Protein AF-A0A484YYM7-F1 (afdb_monomer_lite)

pLDDT: mean 96.31, std 5.04, range [75.62, 98.75]

Structure (mmCIF, N/CA/C/O backbone):
data_AF-A0A484YYM7-F1
#
_entry.id   AF-A0A484YYM7-F1
#
loop_
_atom_site.group_PDB
_atom_site.id
_atom_site.type_symbol
_atom_site.label_atom_id
_atom_site.label_alt_id
_atom_site.label_comp_id
_atom_site.label_asym_id
_atom_site.label_entity_id
_atom_site.label_seq_id
_atom_site.pdbx_PDB_ins_code
_atom_site.Cartn_x
_atom_site.Cartn_y
_atom_site.Cartn_z
_atom_site.occupancy
_atom_site.B_iso_or_equiv
_atom_site.auth_seq_id
_atom_site.auth_comp_id
_atom_site.auth_asym_id
_atom_site.auth_atom_id
_atom_site.pdbx_PDB_model_num
ATOM 1 N N . MET A 1 1 ? -14.781 -3.368 -7.020 1.00 75.62 1 MET A N 1
ATOM 2 C CA . MET A 1 1 ? -14.104 -2.986 -5.755 1.00 75.62 1 MET A CA 1
ATOM 3 C C . MET A 1 1 ? -14.285 -1.489 -5.527 1.00 75.62 1 MET A C 1
ATOM 5 O O . MET A 1 1 ? -14.258 -0.753 -6.499 1.00 75.62 1 MET A O 1
ATOM 9 N N . LYS A 1 2 ? -14.502 -1.040 -4.281 1.00 90.69 2 LYS A N 1
ATOM 10 C CA . LYS A 1 2 ? -14.873 0.359 -3.965 1.00 90.69 2 LYS A CA 1
ATOM 11 C C . LYS A 1 2 ? -13.692 1.346 -3.919 1.00 90.69 2 LYS A C 1
ATOM 13 O O . LYS A 1 2 ? -13.908 2.537 -4.084 1.00 90.69 2 LYS A O 1
ATOM 18 N N . TYR A 1 3 ? -12.467 0.864 -3.703 1.00 96.31 3 TYR A N 1
ATOM 19 C CA . TYR A 1 3 ? -11.271 1.696 -3.487 1.00 96.31 3 TYR A CA 1
ATOM 20 C C . TYR A 1 3 ? -10.103 1.280 -4.392 1.00 96.31 3 TYR A C 1
ATOM 22 O O . TYR A 1 3 ? -8.949 1.274 -3.972 1.00 96.31 3 TYR A O 1
ATOM 30 N N . THR A 1 4 ? -10.400 0.851 -5.621 1.00 95.19 4 THR A N 1
ATOM 31 C CA . THR A 1 4 ? -9.367 0.434 -6.577 1.00 95.19 4 THR A CA 1
ATOM 32 C C . THR A 1 4 ? -8.389 1.584 -6.829 1.00 95.19 4 THR A C 1
ATOM 34 O O . THR A 1 4 ? -8.811 2.688 -7.153 1.00 95.19 4 THR A O 1
ATOM 37 N N . GLY A 1 5 ? -7.091 1.327 -6.659 1.00 94.50 5 GLY A N 1
ATOM 38 C CA . GLY A 1 5 ? -6.023 2.314 -6.855 1.00 94.50 5 GLY A CA 1
ATOM 39 C C . GLY A 1 5 ? -5.799 3.294 -5.696 1.00 94.50 5 GLY A C 1
ATOM 40 O O . GLY A 1 5 ? -4.734 3.906 -5.632 1.00 94.50 5 GLY A O 1
ATOM 41 N N . ASP A 1 6 ? -6.727 3.409 -4.740 1.00 97.69 6 ASP A N 1
ATOM 42 C CA . ASP A 1 6 ? -6.531 4.242 -3.549 1.00 97.69 6 ASP A CA 1
ATOM 43 C C . ASP A 1 6 ? -5.702 3.491 -2.501 1.00 97.69 6 ASP A C 1
ATOM 45 O O . ASP A 1 6 ? -6.203 2.796 -1.609 1.00 97.69 6 ASP A O 1
ATOM 49 N N . LEU A 1 7 ? -4.387 3.637 -2.633 1.00 97.69 7 LEU A N 1
ATOM 50 C CA . LEU A 1 7 ? -3.426 2.926 -1.809 1.00 97.69 7 LEU A CA 1
ATOM 51 C C . LEU A 1 7 ? -3.496 3.318 -0.331 1.00 97.69 7 LEU A C 1
ATOM 53 O O . LEU A 1 7 ? -3.301 2.470 0.541 1.00 97.69 7 LEU A O 1
ATOM 57 N N . VAL A 1 8 ? -3.777 4.590 -0.041 1.00 98.19 8 VAL A N 1
ATOM 58 C CA . VAL A 1 8 ? -3.871 5.090 1.334 1.00 98.19 8 VAL A CA 1
ATOM 59 C C . VAL A 1 8 ? -5.086 4.471 2.010 1.00 98.19 8 VAL A C 1
ATOM 61 O O . VAL A 1 8 ? -4.971 3.925 3.111 1.00 98.19 8 VAL A O 1
ATOM 64 N N . ARG A 1 9 ? -6.236 4.474 1.329 1.00 98.25 9 ARG A N 1
ATOM 65 C CA . ARG A 1 9 ? -7.467 3.899 1.868 1.00 98.25 9 ARG A CA 1
ATOM 66 C C . ARG A 1 9 ? -7.359 2.394 2.063 1.00 98.25 9 ARG A C 1
ATOM 68 O O . ARG A 1 9 ? -7.749 1.900 3.120 1.00 98.25 9 ARG A O 1
ATOM 75 N N . VAL A 1 10 ? -6.806 1.672 1.089 1.00 97.94 10 VAL A N 1
ATOM 76 C CA . VAL A 1 10 ? -6.588 0.221 1.197 1.00 97.94 10 VAL A CA 1
ATOM 77 C C . VAL A 1 10 ? -5.595 -0.104 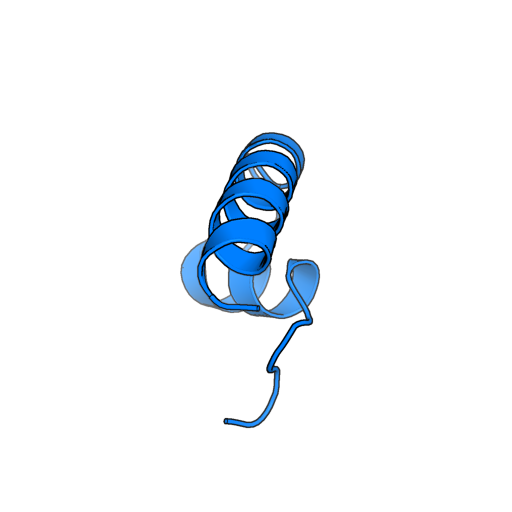2.317 1.00 97.94 10 VAL A C 1
ATOM 79 O O . VAL A 1 10 ? -5.845 -1.017 3.102 1.00 97.94 10 VAL A O 1
ATOM 82 N N . THR A 1 11 ? -4.520 0.676 2.463 1.00 98.50 11 THR A N 1
ATOM 83 C CA . THR A 1 11 ? -3.553 0.488 3.559 1.00 98.50 11 THR A CA 1
ATOM 84 C C . THR A 1 11 ? -4.212 0.693 4.919 1.00 98.50 11 THR A C 1
ATOM 86 O O . THR A 1 11 ? -4.040 -0.148 5.797 1.00 98.50 11 THR A O 1
ATOM 89 N N . GLN A 1 12 ? -5.034 1.734 5.077 1.00 98.50 12 GLN A N 1
ATOM 90 C CA . GLN A 1 12 ? -5.769 1.986 6.317 1.00 98.50 12 GLN A CA 1
ATOM 91 C C . GLN A 1 12 ? -6.755 0.856 6.651 1.00 98.50 12 GLN A C 1
ATOM 93 O O . GLN A 1 12 ? -6.882 0.487 7.814 1.00 98.50 12 GLN A O 1
ATOM 98 N N . ILE A 1 13 ? -7.443 0.298 5.649 1.00 97.69 13 ILE A N 1
ATOM 99 C CA . ILE A 1 13 ? -8.373 -0.828 5.839 1.00 97.69 13 ILE A CA 1
ATOM 100 C C . ILE A 1 13 ? -7.633 -2.070 6.354 1.00 97.69 13 ILE A C 1
ATOM 102 O O . ILE A 1 13 ? -8.131 -2.740 7.251 1.00 97.69 13 ILE A O 1
ATOM 106 N N . ILE A 1 14 ? -6.456 -2.368 5.798 1.00 97.56 14 ILE A N 1
ATOM 107 C CA . ILE A 1 14 ? -5.675 -3.564 6.153 1.00 97.56 14 ILE A CA 1
ATOM 108 C C . ILE A 1 14 ? -4.950 -3.388 7.491 1.00 97.56 14 ILE A C 1
ATOM 110 O O . ILE A 1 14 ? -4.871 -4.320 8.282 1.00 97.56 14 ILE A O 1
ATOM 114 N N . ASN A 1 15 ? -4.371 -2.211 7.718 1.00 97.56 15 ASN A N 1
ATOM 115 C CA . ASN A 1 15 ? -3.386 -1.983 8.775 1.00 97.56 15 ASN A CA 1
ATOM 116 C C . ASN A 1 15 ? -3.927 -1.138 9.942 1.00 97.56 15 ASN A C 1
ATOM 118 O O . ASN A 1 15 ? -3.217 -0.900 10.910 1.00 97.56 15 ASN A O 1
ATOM 122 N N . GLY A 1 16 ? -5.143 -0.592 9.843 1.00 98.25 16 GLY A N 1
ATOM 123 C CA . GLY A 1 16 ? -5.659 0.360 10.836 1.00 98.25 16 GLY A CA 1
ATOM 124 C C . GLY A 1 16 ? -4.850 1.664 10.928 1.00 98.25 1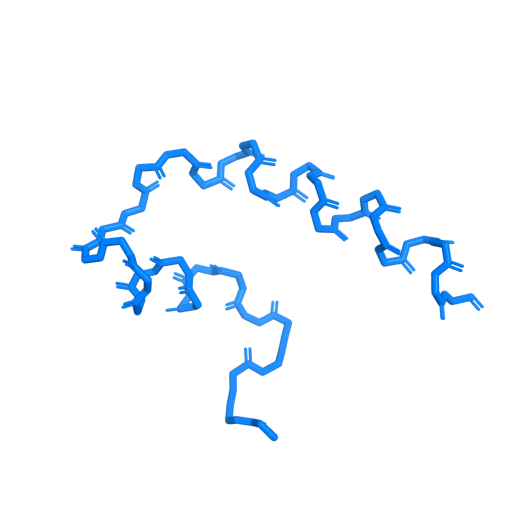6 GLY A C 1
ATOM 125 O O . GLY A 1 16 ? -5.062 2.461 11.837 1.00 98.25 16 GLY A O 1
ATOM 126 N N . GLY A 1 17 ? -3.942 1.908 9.980 1.00 97.75 17 GLY A N 1
ATOM 127 C CA . GLY A 1 17 ? -3.009 3.032 9.940 1.00 97.75 17 GLY A CA 1
ATOM 128 C C . GLY A 1 17 ? -2.256 3.074 8.609 1.00 97.75 17 GLY A C 1
ATOM 129 O O . GLY A 1 17 ? -2.524 2.281 7.707 1.00 97.75 17 GLY A O 1
ATOM 130 N N . GLN A 1 18 ? -1.269 3.962 8.493 1.00 98.50 18 GLN A N 1
ATOM 131 C CA . GLN A 1 18 ? -0.459 4.132 7.274 1.00 98.50 18 GLN A CA 1
ATOM 132 C C . GLN A 1 18 ? 0.976 3.601 7.418 1.00 98.50 18 GLN A C 1
ATOM 134 O O . GLN A 1 18 ? 1.847 3.930 6.613 1.00 98.50 18 GLN A O 1
ATOM 139 N N . ASN A 1 19 ? 1.240 2.760 8.425 1.00 98.69 19 ASN A N 1
ATOM 140 C CA . ASN A 1 19 ? 2.571 2.191 8.633 1.00 98.69 19 ASN A CA 1
ATOM 141 C C . ASN A 1 19 ? 3.036 1.447 7.364 1.00 98.69 19 ASN A C 1
ATOM 143 O O . ASN A 1 19 ? 2.351 0.549 6.858 1.00 98.69 19 ASN A O 1
ATOM 147 N N . GLY A 1 20 ? 4.199 1.850 6.844 1.00 98.56 20 GLY A N 1
ATOM 148 C CA . GLY A 1 20 ? 4.801 1.289 5.631 1.00 98.56 20 GLY A CA 1
ATOM 149 C C . GLY A 1 20 ? 4.180 1.748 4.302 1.00 98.56 20 GLY A C 1
ATOM 150 O O . GLY A 1 20 ? 4.345 1.049 3.305 1.00 98.56 20 GLY A O 1
ATOM 151 N N . ILE A 1 21 ? 3.453 2.874 4.251 1.00 98.56 21 ILE A N 1
ATOM 152 C CA . ILE A 1 21 ? 2.772 3.335 3.022 1.00 98.56 21 ILE A CA 1
ATOM 153 C C . ILE A 1 21 ? 3.718 3.556 1.829 1.00 98.56 21 ILE A C 1
ATOM 155 O O . ILE A 1 21 ? 3.332 3.275 0.695 1.00 98.56 21 ILE A O 1
ATOM 159 N N . ASP A 1 22 ? 4.959 3.988 2.057 1.00 98.69 22 ASP A N 1
ATOM 160 C CA . ASP A 1 22 ? 5.910 4.237 0.967 1.00 98.69 22 ASP A CA 1
ATOM 161 C C . ASP A 1 22 ? 6.429 2.943 0.323 1.00 98.69 22 ASP A C 1
ATOM 163 O O . ASP A 1 22 ? 6.463 2.843 -0.905 1.00 98.69 22 ASP A O 1
ATOM 167 N N . ASP A 1 23 ? 6.732 1.908 1.120 1.00 98.75 23 ASP A N 1
ATOM 168 C CA . ASP A 1 23 ? 7.076 0.574 0.59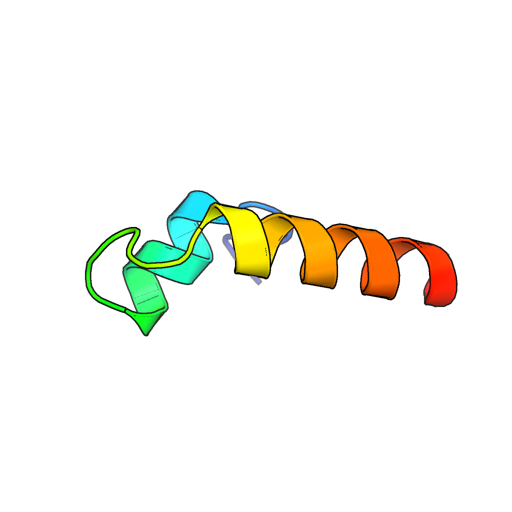4 1.00 98.75 23 ASP A CA 1
ATOM 169 C C . ASP A 1 23 ? 5.899 -0.018 -0.196 1.00 98.75 23 ASP A C 1
ATOM 171 O O . ASP A 1 23 ? 6.057 -0.481 -1.330 1.00 98.75 23 ASP A O 1
ATOM 175 N N . ARG A 1 24 ? 4.681 0.095 0.351 1.00 98.62 24 ARG A N 1
ATOM 176 C CA . ARG A 1 24 ? 3.455 -0.336 -0.336 1.00 98.62 24 ARG A CA 1
ATOM 177 C C . ARG A 1 24 ? 3.272 0.396 -1.666 1.00 98.62 24 ARG A C 1
ATOM 179 O O . ARG A 1 24 ? 2.868 -0.232 -2.645 1.00 98.62 24 ARG A O 1
ATOM 186 N N . ARG A 1 25 ? 3.592 1.696 -1.729 1.00 98.50 25 ARG A N 1
ATOM 187 C CA . ARG A 1 25 ? 3.500 2.504 -2.957 1.00 98.50 25 ARG A CA 1
ATOM 188 C C . ARG A 1 25 ? 4.491 2.028 -4.007 1.00 98.50 25 ARG A C 1
ATOM 190 O O . ARG A 1 25 ? 4.092 1.829 -5.153 1.00 98.50 25 ARG A O 1
ATOM 197 N N . SER A 1 26 ? 5.739 1.792 -3.611 1.00 98.62 26 SER A N 1
ATOM 198 C CA . SER A 1 26 ? 6.772 1.262 -4.506 1.00 98.62 26 SER A CA 1
ATOM 199 C C . SER A 1 26 ? 6.343 -0.073 -5.133 1.00 98.62 26 SER A C 1
ATOM 201 O O . SER A 1 26 ? 6.338 -0.222 -6.358 1.00 98.62 26 SER A O 1
ATOM 203 N N . ARG A 1 27 ? 5.859 -1.013 -4.308 1.00 98.44 27 ARG A N 1
ATOM 204 C CA . ARG A 1 27 ? 5.393 -2.335 -4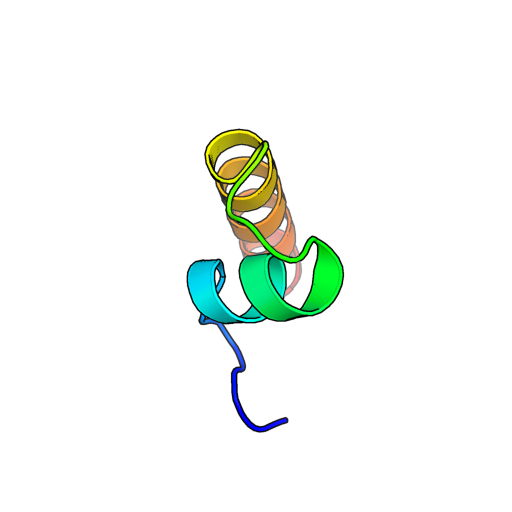.761 1.00 98.44 27 ARG A CA 1
ATOM 205 C C . ARG A 1 27 ? 4.168 -2.257 -5.668 1.00 98.44 27 ARG A C 1
ATOM 207 O O . ARG A 1 27 ? 4.118 -2.956 -6.677 1.00 98.44 27 ARG A O 1
ATOM 214 N N . TYR A 1 28 ? 3.199 -1.404 -5.337 1.00 97.81 28 TYR A N 1
ATOM 215 C CA . TYR A 1 28 ? 2.004 -1.222 -6.160 1.00 97.81 28 TYR A CA 1
ATOM 216 C C . TYR A 1 28 ? 2.344 -0.688 -7.554 1.00 97.81 28 TYR A C 1
ATOM 218 O O . TYR A 1 28 ? 1.837 -1.206 -8.547 1.00 97.81 28 TYR A O 1
ATOM 226 N N . ILE A 1 29 ? 3.232 0.308 -7.646 1.00 97.69 29 ILE A N 1
ATOM 227 C CA . ILE A 1 29 ? 3.677 0.857 -8.934 1.00 97.69 29 ILE A CA 1
ATOM 228 C C . ILE A 1 29 ? 4.420 -0.211 -9.742 1.00 97.69 29 ILE A C 1
ATOM 230 O O . ILE A 1 29 ? 4.161 -0.354 -10.936 1.00 97.69 29 ILE A O 1
ATOM 234 N N . ALA A 1 30 ? 5.314 -0.973 -9.104 1.00 98.12 30 ALA A N 1
ATOM 235 C CA . ALA A 1 30 ? 6.042 -2.051 -9.766 1.00 98.12 30 ALA A CA 1
ATOM 236 C C . ALA A 1 30 ? 5.090 -3.116 -10.337 1.00 98.12 30 ALA A C 1
ATOM 238 O O . ALA A 1 30 ? 5.207 -3.469 -11.506 1.00 98.12 30 ALA A O 1
ATOM 239 N N . ALA A 1 31 ? 4.109 -3.563 -9.550 1.00 97.94 31 ALA A N 1
ATOM 240 C CA . ALA A 1 31 ? 3.106 -4.526 -9.999 1.00 97.94 31 ALA A CA 1
ATOM 241 C C . ALA A 1 31 ? 2.207 -3.960 -11.111 1.00 97.94 31 ALA A C 1
ATOM 243 O O . ALA A 1 31 ? 1.948 -4.643 -12.097 1.00 97.94 31 ALA A O 1
ATOM 244 N N . SER A 1 32 ? 1.775 -2.700 -10.993 1.00 95.69 32 SER A N 1
ATOM 245 C CA . SER A 1 32 ? 0.905 -2.061 -11.991 1.00 95.69 32 SER A CA 1
ATOM 246 C C . SER A 1 32 ? 1.569 -1.994 -13.365 1.00 95.69 32 SER A C 1
ATOM 248 O O . SER A 1 32 ? 0.900 -2.203 -14.364 1.00 95.69 32 SER A O 1
ATOM 250 N N . LYS A 1 33 ? 2.887 -1.767 -13.424 1.00 96.75 33 LYS A N 1
ATOM 251 C CA . LYS A 1 33 ? 3.650 -1.753 -14.685 1.00 96.75 33 LYS A CA 1
ATOM 252 C C . LYS A 1 33 ? 3.727 -3.110 -15.388 1.00 96.75 33 LYS A C 1
ATOM 254 O O . LYS A 1 33 ? 4.028 -3.134 -16.569 1.00 96.75 33 LYS A O 1
ATOM 259 N N . VAL A 1 34 ? 3.536 -4.215 -14.667 1.00 97.75 34 VAL A N 1
ATOM 260 C CA . VAL A 1 34 ? 3.575 -5.575 -15.236 1.00 97.75 34 VAL A CA 1
ATOM 261 C C . VAL A 1 34 ? 2.204 -5.996 -15.766 1.00 97.75 34 VAL A C 1
ATOM 263 O O . VAL A 1 34 ? 2.117 -6.824 -16.665 1.00 97.75 34 VAL A O 1
ATOM 266 N N . LEU A 1 35 ? 1.135 -5.461 -15.177 1.00 93.94 35 LEU A N 1
ATOM 267 C CA . LEU A 1 35 ? -0.247 -5.813 -15.508 1.00 93.94 35 LEU A CA 1
ATOM 268 C C . LEU A 1 35 ? -0.879 -4.886 -16.560 1.00 93.94 35 LEU A C 1
ATOM 270 O O . LEU A 1 35 ? -2.024 -5.118 -16.947 1.00 93.94 35 LEU A O 1
ATOM 274 N N . LEU A 1 36 ? -0.159 -3.840 -16.971 1.00 77.69 36 LEU A N 1
ATOM 275 C CA . LEU A 1 36 ? -0.499 -2.926 -18.065 1.00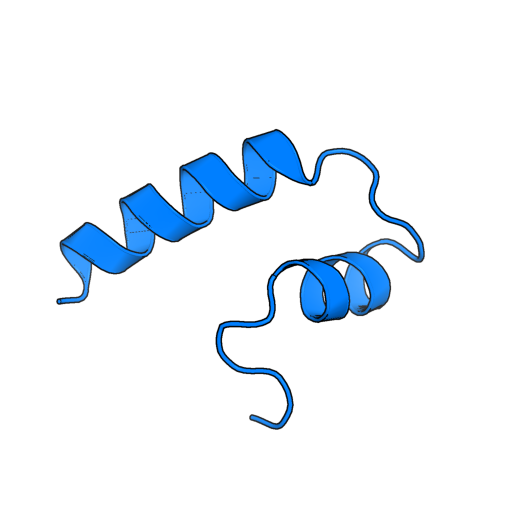 77.69 36 LEU A CA 1
ATOM 276 C C . LEU A 1 36 ? 0.258 -3.334 -19.328 1.00 77.69 36 LEU A C 1
ATOM 278 O O . LEU A 1 36 ? -0.364 -3.263 -20.408 1.00 77.69 36 LEU A O 1
#

Radius of gyration: 10.13 Å; chains: 1; bounding box: 22×11×29 Å

Organism: NCBI:txid69218

Foldseek 3Di:
DVQPPVLQVVCCVVPVHCVCSVVSVVVVVVVVVVVD

Secondary structure (DSSP, 8-state):
-TTTT-HHHH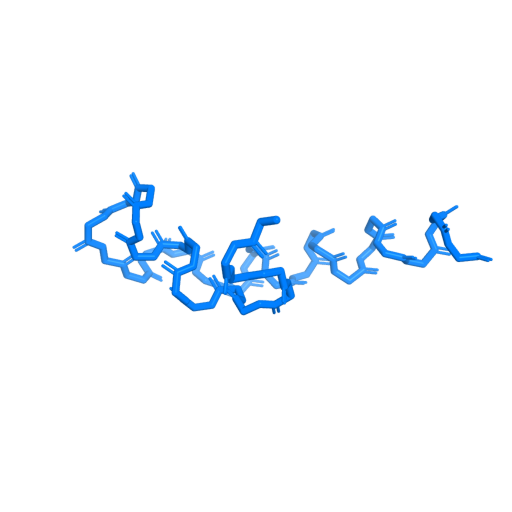HHHHHSS-TTHHHHHHHHHHHHHHH-

Sequence (36 aa):
MKYTGDLVRVTQIINGGQNGIDDRRSRYIAASKVLL